Protein AF-A0AAD3ZEK3-F1 (afdb_monomer_lite)

Sequence (103 aa):
MAKKKRTRRKKLSKHVKNTAIALIFVLLGLVLLWPYLRSAFLGAFVPVGRGIPGVLDERASGEAIFSHGQTVLTAPAAGAIKFTVKNGDSVRVGDVIAEIGDR

Structure (mmCIF, N/CA/C/O backbo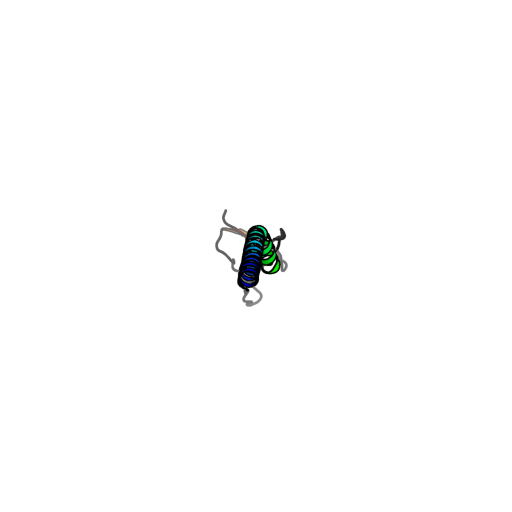ne):
data_AF-A0AAD3ZEK3-F1
#
_entry.id   AF-A0AAD3ZEK3-F1
#
loop_
_atom_site.group_PDB
_atom_site.id
_atom_site.type_symbol
_atom_site.label_atom_id
_atom_site.label_alt_id
_atom_site.label_comp_id
_atom_site.label_asym_id
_atom_site.label_entity_id
_atom_site.label_seq_id
_atom_site.pdbx_PDB_ins_code
_atom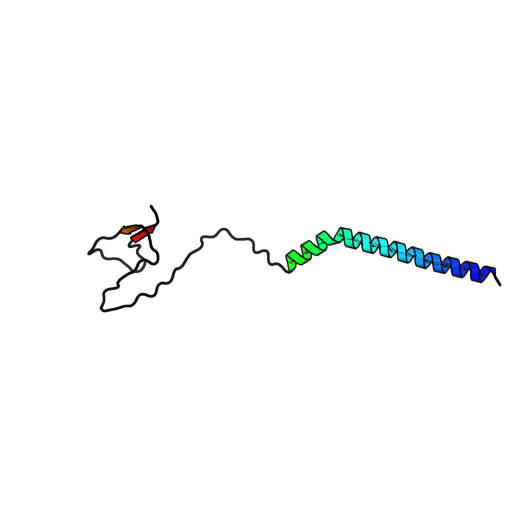_site.Cartn_x
_atom_site.Cartn_y
_atom_site.Cartn_z
_atom_site.occupancy
_atom_site.B_iso_or_equiv
_atom_site.auth_seq_id
_atom_site.auth_comp_id
_atom_site.auth_asym_id
_atom_site.auth_atom_id
_atom_site.pdbx_PDB_model_num
ATOM 1 N N . MET A 1 1 ? -46.794 0.548 57.257 1.00 53.12 1 MET A N 1
ATOM 2 C CA . MET A 1 1 ? -46.456 0.396 55.813 1.00 53.12 1 MET A CA 1
ATOM 3 C C . MET A 1 1 ? -45.211 1.167 55.318 1.00 53.12 1 MET A C 1
ATOM 5 O O . MET A 1 1 ? -44.705 0.840 54.247 1.00 53.12 1 MET A O 1
ATOM 9 N N . ALA A 1 2 ? -44.650 2.136 56.057 1.00 58.31 2 ALA A N 1
ATOM 10 C CA . ALA A 1 2 ? -43.561 3.001 55.562 1.00 58.31 2 ALA A CA 1
ATOM 11 C C . ALA A 1 2 ? -42.191 2.310 55.330 1.00 58.31 2 ALA A C 1
ATOM 13 O O . ALA A 1 2 ? -41.459 2.681 54.409 1.00 58.31 2 ALA A O 1
ATOM 14 N N . LYS A 1 3 ? -41.845 1.262 56.099 1.00 53.56 3 LYS A N 1
ATOM 15 C CA . LYS A 1 3 ? -40.558 0.539 55.961 1.00 53.56 3 LYS A CA 1
ATOM 16 C C . LYS A 1 3 ? -40.368 -0.101 54.573 1.00 53.56 3 LYS A C 1
ATOM 18 O O . LYS A 1 3 ? -39.269 -0.046 54.026 1.00 53.56 3 LYS A O 1
ATOM 23 N N . LYS A 1 4 ? -41.438 -0.633 53.964 1.00 55.03 4 LYS A N 1
ATOM 24 C CA . LYS A 1 4 ? -41.392 -1.359 52.674 1.00 55.03 4 LYS A CA 1
ATOM 25 C C . LYS A 1 4 ? -41.134 -0.436 51.468 1.00 55.03 4 LYS A C 1
ATOM 27 O O . LYS A 1 4 ? -40.495 -0.846 50.502 1.00 55.03 4 LYS A O 1
ATOM 32 N N . LYS A 1 5 ? -41.565 0.835 51.530 1.00 58.19 5 LYS A N 1
ATOM 33 C CA . LYS A 1 5 ? -41.257 1.848 50.495 1.00 58.19 5 LYS A CA 1
ATOM 34 C C . LYS A 1 5 ? -39.791 2.300 50.551 1.00 58.19 5 LYS A C 1
ATOM 36 O O . LYS A 1 5 ? -39.167 2.488 49.506 1.00 58.19 5 LYS A O 1
ATOM 41 N N . ARG A 1 6 ? -39.214 2.419 51.756 1.00 61.75 6 ARG A N 1
ATOM 42 C CA . ARG A 1 6 ? -37.813 2.838 51.963 1.00 61.75 6 ARG A CA 1
ATOM 43 C C . ARG A 1 6 ? -36.813 1.799 51.433 1.00 61.75 6 ARG A C 1
ATOM 45 O O . ARG A 1 6 ? -35.789 2.177 50.868 1.00 61.75 6 ARG A O 1
ATOM 52 N N . THR A 1 7 ? -37.123 0.505 51.550 1.00 61.38 7 THR A N 1
ATOM 53 C CA . THR A 1 7 ? -36.271 -0.579 51.026 1.00 61.38 7 THR A CA 1
ATOM 54 C C . THR A 1 7 ? -36.315 -0.685 49.499 1.00 61.38 7 THR A C 1
ATOM 56 O O . THR A 1 7 ? -35.263 -0.869 48.890 1.00 61.38 7 THR A O 1
ATOM 59 N N . ARG A 1 8 ? -37.478 -0.483 48.855 1.00 61.28 8 ARG A N 1
ATOM 60 C CA . ARG A 1 8 ? -37.590 -0.455 47.379 1.00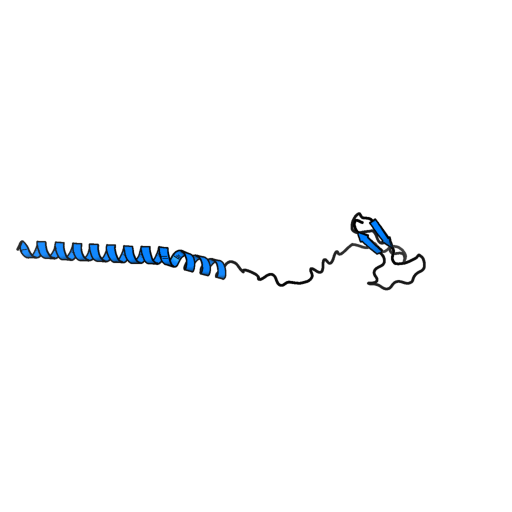 61.28 8 ARG A CA 1
ATOM 61 C C . ARG A 1 8 ? -36.799 0.691 46.741 1.00 61.28 8 ARG A C 1
ATOM 63 O O . ARG A 1 8 ? -36.078 0.437 45.783 1.00 61.28 8 ARG A O 1
ATOM 70 N N . ARG A 1 9 ? -36.855 1.914 47.292 1.00 63.03 9 ARG A N 1
ATOM 71 C CA . ARG A 1 9 ? -36.033 3.048 46.806 1.00 63.03 9 ARG A CA 1
ATOM 72 C C . ARG A 1 9 ? -34.528 2.777 46.926 1.00 63.03 9 ARG A C 1
ATOM 74 O O . ARG A 1 9 ? -33.788 3.075 45.996 1.00 63.03 9 ARG A O 1
ATOM 81 N N . LYS A 1 10 ? -34.083 2.168 48.034 1.00 63.47 10 LYS A N 1
ATOM 82 C CA . LYS A 1 10 ? -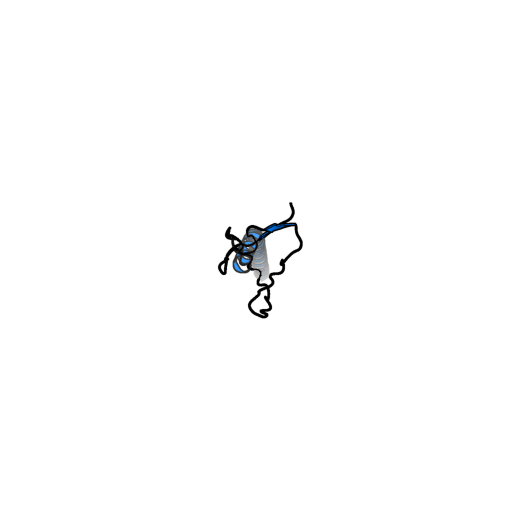32.678 1.751 48.210 1.00 63.47 10 LYS A CA 1
ATOM 83 C C . LYS A 1 10 ? -32.262 0.663 47.214 1.00 63.47 10 LYS A C 1
ATOM 85 O O . LYS A 1 10 ? -31.147 0.708 46.709 1.00 63.47 10 LYS A O 1
ATOM 90 N N . LYS A 1 11 ? -33.151 -0.290 46.904 1.00 63.88 11 LYS A N 1
ATOM 91 C CA . LYS A 1 11 ? -32.909 -1.318 45.877 1.00 63.88 11 LYS A CA 1
ATOM 92 C C . LYS A 1 11 ? -32.786 -0.697 44.482 1.00 63.88 11 LYS A C 1
ATOM 94 O O . LYS A 1 11 ? -31.852 -1.026 43.762 1.00 63.88 11 LYS A O 1
ATOM 99 N N . LEU A 1 12 ? -33.670 0.243 44.139 1.00 69.06 12 LEU A N 1
ATOM 100 C CA . LEU A 1 12 ? -33.641 0.936 42.848 1.00 69.06 12 LEU A CA 1
ATOM 101 C C . LEU A 1 12 ? -32.356 1.754 42.663 1.00 69.06 12 LEU A C 1
ATOM 103 O O . LEU A 1 12 ? -31.704 1.631 41.632 1.00 69.06 12 LEU A O 1
ATOM 107 N N . SER A 1 13 ? -31.939 2.534 43.669 1.00 70.06 13 SER A N 1
ATOM 108 C CA . SER A 1 13 ? -30.704 3.323 43.542 1.00 70.06 13 SER A CA 1
ATOM 109 C C . SER A 1 13 ? -29.445 2.452 43.507 1.00 70.06 13 SER A C 1
ATOM 111 O O . SER A 1 13 ? -28.456 2.842 42.893 1.00 70.06 13 SER A O 1
ATOM 113 N N . LYS A 1 14 ? -29.484 1.248 44.095 1.00 78.00 14 LYS A N 1
ATOM 114 C CA . LYS A 1 14 ? -28.403 0.261 43.969 1.00 78.00 14 LYS A CA 1
ATOM 115 C C . LYS A 1 14 ? -28.268 -0.253 42.532 1.00 78.00 14 LYS A C 1
ATOM 117 O O . LYS A 1 14 ? -27.150 -0.342 42.039 1.00 78.00 14 LYS A O 1
ATOM 122 N N . HIS A 1 15 ? -29.381 -0.531 41.849 1.00 79.12 15 HIS A N 1
ATOM 123 C CA . HIS A 1 15 ? -29.348 -0.925 40.436 1.00 79.12 15 HIS A CA 1
ATOM 124 C C . HIS A 1 15 ? -28.801 0.192 39.547 1.00 79.12 15 HIS A C 1
ATOM 126 O O . HIS A 1 15 ? -27.903 -0.076 38.759 1.00 79.12 15 HIS A O 1
ATOM 132 N N . VAL A 1 16 ? -29.251 1.437 39.752 1.00 85.50 16 VAL A N 1
ATOM 133 C CA . VAL A 1 16 ? -28.759 2.606 38.998 1.00 85.50 16 VAL A CA 1
ATOM 134 C C . VAL A 1 16 ? -27.250 2.811 39.183 1.00 85.50 16 VAL A C 1
ATOM 136 O O . VAL A 1 16 ? -26.532 3.061 38.216 1.00 85.50 16 VAL A O 1
ATOM 139 N N . LYS A 1 17 ? -26.743 2.660 40.413 1.00 83.44 17 LYS A N 1
ATOM 140 C CA . LYS A 1 17 ? -25.302 2.749 40.698 1.00 83.44 17 LYS A CA 1
ATOM 141 C C . LYS A 1 17 ? -24.509 1.637 40.014 1.00 83.44 17 LYS A C 1
ATOM 143 O O . LYS A 1 17 ? -23.477 1.920 39.421 1.00 83.44 17 LYS A O 1
ATOM 148 N N . ASN A 1 18 ? -24.998 0.399 40.044 1.00 87.62 18 ASN A N 1
ATOM 149 C CA . ASN A 1 18 ? -24.323 -0.714 39.377 1.00 87.62 18 ASN A CA 1
ATOM 150 C C . ASN A 1 18 ? -24.309 -0.556 37.852 1.00 87.62 18 ASN A C 1
ATOM 152 O O . ASN A 1 18 ? -23.284 -0.831 37.236 1.00 87.62 18 ASN A O 1
ATOM 156 N N . THR A 1 19 ? -25.398 -0.076 37.244 1.00 90.19 19 THR A N 1
ATOM 157 C CA . THR A 1 19 ? -25.417 0.225 35.805 1.00 90.19 19 THR A CA 1
ATOM 158 C C . THR A 1 19 ? -24.459 1.354 35.453 1.00 90.19 19 THR A C 1
ATOM 160 O O . THR A 1 19 ? -23.753 1.238 34.463 1.00 90.19 19 THR A O 1
ATOM 163 N N . ALA A 1 20 ? -24.368 2.404 36.276 1.00 89.62 20 ALA A N 1
ATOM 164 C CA . ALA A 1 20 ? -23.421 3.493 36.041 1.00 89.62 20 ALA A CA 1
ATOM 165 C C . ALA A 1 20 ? -21.965 3.006 36.115 1.00 89.62 20 ALA A C 1
ATOM 167 O O . ALA A 1 20 ? -21.166 3.328 35.243 1.00 89.62 20 ALA A O 1
ATOM 168 N N . ILE A 1 21 ? -21.638 2.175 37.109 1.00 92.31 21 ILE A N 1
ATOM 169 C CA . ILE A 1 21 ? -20.303 1.577 37.246 1.00 92.31 21 ILE A CA 1
ATOM 170 C C . ILE A 1 21 ? -19.988 0.679 36.045 1.00 92.31 21 ILE A C 1
ATOM 172 O O . ILE A 1 21 ? -18.915 0.803 35.462 1.00 92.31 21 ILE A O 1
ATOM 176 N N . ALA A 1 22 ? -20.924 -0.178 35.630 1.00 92.44 22 ALA A N 1
ATOM 177 C CA . ALA A 1 22 ? -20.743 -1.023 34.453 1.00 92.44 22 ALA A CA 1
ATOM 178 C C . ALA A 1 22 ? -20.499 -0.189 33.185 1.00 92.44 22 ALA A C 1
ATOM 180 O O . ALA A 1 22 ? -19.608 -0.502 32.403 1.00 92.44 22 ALA A O 1
ATOM 181 N N . LEU A 1 23 ? -21.237 0.909 33.016 1.00 94.69 23 LEU A N 1
ATOM 182 C CA . LEU A 1 23 ? -21.116 1.802 31.865 1.00 94.69 23 LEU A CA 1
ATOM 183 C C . LEU A 1 23 ? -19.758 2.520 31.842 1.00 94.69 23 LEU A C 1
ATOM 185 O O . LEU A 1 23 ? -19.157 2.655 30.780 1.00 94.69 23 LEU A O 1
ATOM 189 N N . ILE A 1 24 ? -19.227 2.890 33.012 1.00 93.81 24 ILE A N 1
ATOM 190 C CA . ILE A 1 24 ? -17.867 3.431 33.145 1.00 93.81 24 ILE A CA 1
ATOM 191 C C . ILE A 1 24 ? -16.825 2.393 32.724 1.00 93.81 24 ILE A C 1
ATOM 193 O O . ILE A 1 24 ? -15.939 2.722 31.944 1.00 93.81 24 ILE A O 1
ATOM 197 N N . PHE A 1 25 ? -16.932 1.144 33.185 1.00 94.25 25 PHE A N 1
ATOM 198 C CA . PHE A 1 25 ? -15.995 0.089 32.781 1.00 94.25 25 PHE A CA 1
ATOM 199 C C . PHE A 1 25 ? -16.059 -0.210 31.282 1.00 94.25 25 PHE A C 1
ATOM 201 O O . PHE A 1 25 ? -15.019 -0.413 30.660 1.00 94.25 25 PHE A O 1
ATOM 208 N N . VAL A 1 26 ? -17.256 -0.186 30.690 1.00 94.19 26 VAL A N 1
ATOM 209 C CA . VAL A 1 26 ? -17.430 -0.343 29.240 1.00 94.19 26 VAL A CA 1
ATOM 210 C C . VAL A 1 26 ? -16.773 0.811 28.487 1.00 94.19 26 VAL A C 1
ATOM 212 O O . VAL A 1 26 ? -16.016 0.559 27.556 1.00 94.19 26 VAL A O 1
ATOM 215 N N . LEU A 1 27 ? -17.000 2.060 28.904 1.00 93.69 27 LEU A N 1
ATOM 216 C CA . LEU A 1 27 ? -16.358 3.232 28.298 1.00 93.69 27 LEU A CA 1
ATOM 217 C C . LEU A 1 27 ? -14.835 3.183 28.434 1.00 93.69 27 LEU A C 1
ATOM 219 O O . LEU A 1 27 ? -14.126 3.447 27.467 1.00 93.69 27 LEU A O 1
ATOM 223 N N . LEU A 1 28 ? -14.332 2.810 29.610 1.00 94.56 28 LEU A N 1
ATOM 224 C CA . LEU A 1 28 ? -12.899 2.702 29.866 1.00 94.56 28 LEU A CA 1
ATOM 225 C C . LEU A 1 28 ? -12.265 1.614 28.991 1.00 94.56 28 LEU A C 1
ATOM 227 O O . LEU A 1 28 ? -11.220 1.841 28.385 1.00 94.56 28 LEU A O 1
ATOM 231 N N . GLY A 1 29 ? -12.930 0.461 28.879 1.00 93.38 29 GLY A N 1
ATOM 232 C CA . GLY A 1 29 ? -12.535 -0.609 27.972 1.00 93.38 29 GLY A CA 1
ATOM 233 C C . GLY A 1 29 ? -12.526 -0.135 26.524 1.00 93.38 29 GLY A C 1
ATOM 234 O O . GLY A 1 29 ? -11.540 -0.345 25.828 1.00 93.38 29 GLY A O 1
ATOM 235 N N . LEU A 1 30 ? -13.569 0.576 26.088 1.00 92.25 30 LEU A N 1
ATOM 236 C CA . LEU A 1 30 ? -13.664 1.102 24.728 1.00 92.25 30 LEU A CA 1
ATOM 237 C C . LEU A 1 30 ? -12.514 2.065 24.408 1.00 92.25 30 LEU A C 1
ATOM 239 O O . LEU A 1 30 ? -11.939 1.974 23.331 1.00 92.25 30 LEU A O 1
ATOM 243 N N . VAL A 1 31 ? -12.149 2.945 25.346 1.00 92.56 31 VAL A N 1
ATOM 244 C CA . VAL A 1 31 ? -11.025 3.883 25.192 1.00 92.56 31 VAL A CA 1
ATOM 245 C C . VAL A 1 31 ? -9.684 3.146 25.153 1.00 92.56 31 VAL A C 1
ATOM 247 O O . VAL A 1 31 ? -8.855 3.455 24.299 1.00 92.56 31 VAL A O 1
ATOM 250 N N . LEU A 1 32 ? -9.471 2.147 26.018 1.00 92.56 32 LEU A N 1
ATOM 251 C CA . LEU A 1 32 ? -8.238 1.346 26.017 1.00 92.56 32 LEU A CA 1
ATOM 252 C C . LEU A 1 32 ? -8.091 0.480 24.758 1.00 92.56 32 LEU A C 1
ATOM 254 O O . LEU A 1 32 ? -6.987 0.310 24.245 1.00 92.56 32 LEU A O 1
ATOM 258 N N . LEU A 1 33 ? -9.198 -0.082 24.270 1.00 91.25 33 LEU A N 1
ATOM 259 C CA . LEU A 1 33 ? -9.241 -0.940 23.084 1.00 91.25 33 LEU A CA 1
ATOM 260 C C . LEU A 1 33 ? -9.327 -0.137 21.780 1.00 91.25 33 LEU A C 1
ATOM 262 O O . LEU A 1 33 ? -9.075 -0.694 20.713 1.00 91.25 33 LEU A O 1
ATOM 266 N N . TRP A 1 34 ? -9.628 1.162 21.847 1.00 89.50 34 TRP A N 1
ATOM 267 C CA . TRP A 1 34 ? -9.727 2.046 20.687 1.00 89.50 34 TRP A CA 1
ATOM 268 C C . TRP A 1 34 ? -8.513 2.011 19.749 1.00 89.50 34 TRP A C 1
ATOM 270 O O . TRP A 1 34 ? -8.730 1.842 18.549 1.00 89.50 34 TRP A O 1
ATOM 280 N N . PRO A 1 35 ? -7.250 2.127 20.218 1.00 87.44 35 PRO A N 1
ATOM 281 C CA . PRO A 1 35 ? -6.094 2.054 19.325 1.00 87.44 35 PRO A CA 1
ATOM 282 C C . PRO A 1 35 ? -6.036 0.727 18.563 1.00 87.44 35 PRO A C 1
ATOM 284 O O . PRO A 1 35 ? -5.769 0.727 17.367 1.00 87.44 35 PRO A O 1
ATOM 287 N N . TYR A 1 36 ? -6.373 -0.389 19.212 1.00 87.25 36 TYR A N 1
ATOM 288 C CA . TYR A 1 36 ? -6.380 -1.708 18.580 1.00 87.25 36 TYR A CA 1
ATOM 289 C C . TYR A 1 36 ? -7.522 -1.866 17.575 1.00 87.25 36 TYR A C 1
ATOM 291 O O . TYR A 1 36 ? -7.284 -2.337 16.462 1.00 87.25 36 TYR A O 1
ATOM 299 N N . LEU A 1 37 ? -8.737 -1.420 17.922 1.00 84.69 37 LEU A N 1
ATOM 300 C CA . LEU A 1 37 ? -9.864 -1.392 16.983 1.00 84.69 37 LEU A CA 1
ATOM 301 C C . LEU A 1 37 ? -9.540 -0.526 15.762 1.00 84.69 37 LEU A C 1
ATOM 303 O O . LEU A 1 37 ? -9.794 -0.933 14.631 1.00 84.69 37 LEU A O 1
ATOM 307 N N . ARG A 1 38 ? -8.947 0.651 15.983 1.00 82.31 38 ARG A N 1
ATOM 308 C CA . ARG A 1 38 ? -8.561 1.579 14.920 1.00 82.31 38 ARG A CA 1
ATOM 309 C C . ARG A 1 38 ? -7.492 0.975 14.015 1.00 82.31 38 ARG A C 1
ATOM 311 O O . ARG A 1 38 ? -7.623 1.065 12.800 1.00 82.31 38 ARG A O 1
ATOM 318 N N . SER A 1 39 ? -6.465 0.346 14.579 1.00 76.69 39 SER A N 1
ATOM 319 C CA . SER A 1 39 ? -5.408 -0.308 13.802 1.00 76.69 39 SER A CA 1
ATOM 320 C C . SER A 1 39 ? -5.928 -1.497 12.996 1.00 76.69 39 SER A C 1
ATOM 322 O O . SER A 1 39 ? -5.575 -1.629 11.828 1.00 76.69 39 SER A O 1
ATOM 324 N N . ALA A 1 40 ? -6.800 -2.325 13.576 1.00 79.69 40 ALA A N 1
ATOM 325 C CA . ALA A 1 40 ? -7.424 -3.438 12.864 1.00 79.69 40 ALA A CA 1
ATOM 326 C C . ALA A 1 40 ? -8.340 -2.951 11.728 1.00 79.69 40 ALA A C 1
ATOM 328 O O . ALA A 1 40 ? -8.290 -3.487 10.624 1.00 79.69 40 ALA A O 1
ATOM 329 N N . PHE A 1 41 ? -9.127 -1.899 11.970 1.00 78.94 41 PHE A N 1
ATOM 330 C CA . PHE A 1 41 ? -9.984 -1.292 10.952 1.00 78.94 41 PHE A CA 1
ATOM 331 C C . PHE A 1 41 ? -9.160 -0.680 9.813 1.00 78.94 41 PHE A C 1
ATOM 333 O O . PHE A 1 41 ? -9.435 -0.928 8.642 1.00 78.94 41 PHE A O 1
ATOM 340 N N . LEU A 1 42 ? -8.100 0.061 10.138 1.00 73.00 42 LEU A N 1
ATOM 341 C CA . LEU A 1 42 ? -7.204 0.622 9.129 1.00 73.00 42 LEU A CA 1
ATOM 342 C C . LEU A 1 42 ? -6.499 -0.477 8.328 1.00 73.00 42 LEU A C 1
ATOM 344 O O . LEU A 1 42 ? -6.421 -0.360 7.115 1.00 73.00 42 LEU A O 1
ATOM 348 N N . GLY A 1 43 ? -6.049 -1.562 8.961 1.00 68.44 43 GLY A N 1
ATOM 349 C CA . GLY A 1 43 ? -5.411 -2.677 8.254 1.00 68.44 43 GLY A CA 1
ATOM 350 C C . GLY A 1 43 ? -6.362 -3.495 7.372 1.00 68.44 43 GLY A C 1
ATOM 351 O O . GLY A 1 43 ? -5.926 -4.046 6.366 1.00 68.44 43 GLY A O 1
ATOM 352 N N . ALA A 1 44 ? -7.649 -3.572 7.725 1.00 70.81 44 ALA A N 1
ATOM 353 C CA . ALA A 1 44 ? -8.651 -4.290 6.937 1.00 70.81 44 ALA A CA 1
ATOM 354 C C . ALA A 1 44 ? -9.137 -3.492 5.714 1.00 70.81 44 ALA A C 1
ATOM 356 O O . ALA A 1 44 ? -9.417 -4.085 4.675 1.00 70.81 44 ALA A O 1
ATOM 357 N N . PHE A 1 45 ? -9.247 -2.163 5.833 1.00 63.66 45 PHE A N 1
ATOM 358 C CA . PHE A 1 45 ? -9.803 -1.301 4.780 1.00 63.66 45 PHE A CA 1
ATOM 359 C C . PHE A 1 45 ? -8.755 -0.545 3.967 1.00 63.66 45 PHE A C 1
ATOM 361 O O . PHE A 1 45 ? -9.032 -0.164 2.831 1.00 63.66 45 PHE A O 1
ATOM 368 N N . VAL A 1 46 ? -7.560 -0.323 4.514 1.00 62.16 46 VAL A N 1
ATOM 369 C CA . VAL A 1 46 ? -6.439 0.246 3.769 1.00 62.16 46 VAL A CA 1
ATOM 370 C C . VAL A 1 46 ? -5.557 -0.921 3.341 1.00 62.16 46 VAL A C 1
ATOM 372 O O . VAL A 1 46 ? -4.841 -1.468 4.183 1.00 62.16 46 VAL A O 1
ATOM 375 N N . PRO A 1 47 ? -5.586 -1.337 2.061 1.00 58.12 47 PRO A N 1
ATOM 376 C CA . PRO A 1 47 ? -4.636 -2.313 1.563 1.00 58.12 47 PRO A CA 1
ATOM 377 C C . PRO A 1 47 ? -3.247 -1.678 1.624 1.00 58.12 47 PRO A C 1
ATOM 379 O O . PRO A 1 47 ? -2.835 -0.935 0.734 1.00 58.12 47 PRO A O 1
ATOM 382 N N . VAL A 1 48 ? -2.520 -1.945 2.708 1.00 60.41 48 VAL A N 1
ATOM 383 C CA . VAL A 1 48 ? -1.105 -1.602 2.817 1.00 60.41 48 VAL A CA 1
ATOM 384 C C . VAL A 1 48 ? -0.359 -2.588 1.927 1.00 60.41 48 VAL A C 1
ATOM 386 O O . VAL A 1 48 ? 0.107 -3.639 2.370 1.00 60.41 48 VAL A O 1
ATOM 389 N N . GLY A 1 49 ? -0.313 -2.279 0.633 1.00 58.22 49 GLY A N 1
ATOM 390 C CA . GLY A 1 49 ? 0.544 -2.975 -0.310 1.00 58.22 49 GLY A CA 1
ATOM 391 C C . GLY A 1 49 ? 1.983 -2.830 0.166 1.00 58.22 49 GLY A C 1
ATOM 392 O O . GLY A 1 49 ? 2.505 -1.721 0.261 1.00 58.22 49 GLY A O 1
ATOM 393 N N . ARG A 1 50 ? 2.630 -3.946 0.510 1.00 56.78 50 ARG A N 1
ATOM 394 C CA . ARG A 1 50 ? 4.079 -3.944 0.706 1.00 56.78 50 ARG A CA 1
ATOM 395 C C . ARG A 1 50 ? 4.695 -3.691 -0.663 1.00 56.78 50 ARG A C 1
ATOM 397 O O . ARG A 1 50 ? 4.531 -4.518 -1.554 1.00 56.78 50 ARG A O 1
ATOM 404 N N . GLY A 1 51 ? 5.351 -2.544 -0.831 1.00 55.03 51 GLY A N 1
ATOM 405 C CA . GLY A 1 51 ? 6.135 -2.266 -2.029 1.00 55.03 51 GLY A CA 1
ATOM 406 C C . GLY A 1 51 ? 7.173 -3.370 -2.192 1.00 55.03 51 GLY A C 1
ATOM 407 O O . GLY A 1 51 ? 8.020 -3.558 -1.320 1.00 55.03 51 GLY A O 1
ATOM 408 N N . ILE A 1 52 ? 7.050 -4.152 -3.259 1.00 59.06 52 ILE A N 1
ATOM 409 C CA . ILE A 1 52 ? 8.041 -5.164 -3.609 1.00 59.06 52 ILE A CA 1
ATOM 410 C C . ILE A 1 52 ? 9.183 -4.403 -4.287 1.00 59.06 52 ILE A C 1
ATOM 412 O O . ILE A 1 52 ? 8.907 -3.659 -5.230 1.00 59.06 52 ILE A O 1
ATOM 416 N N . PRO A 1 53 ? 10.440 -4.536 -3.832 1.00 47.84 53 PRO A N 1
ATOM 417 C CA . PRO A 1 53 ? 11.565 -3.989 -4.573 1.00 47.84 53 PRO A CA 1
ATOM 418 C C . PRO A 1 53 ? 11.613 -4.689 -5.933 1.00 47.84 53 PRO A C 1
ATOM 420 O O . PRO A 1 53 ? 11.820 -5.898 -6.020 1.00 47.84 53 PRO A O 1
ATOM 423 N N . GLY A 1 54 ? 11.356 -3.926 -6.986 1.00 62.56 54 GLY A N 1
ATOM 424 C CA . GLY A 1 54 ? 11.329 -4.390 -8.362 1.00 62.56 54 GLY A CA 1
ATOM 425 C C . GLY A 1 54 ? 11.862 -3.296 -9.272 1.00 62.56 54 GLY A C 1
ATOM 426 O O . GLY A 1 54 ? 11.844 -2.117 -8.920 1.00 62.56 54 GLY A O 1
ATOM 427 N N . VAL A 1 55 ? 12.374 -3.696 -10.428 1.00 52.06 55 VAL A N 1
ATOM 428 C CA . VAL A 1 55 ? 12.808 -2.753 -11.455 1.00 52.06 55 VAL A CA 1
ATOM 429 C C . VAL A 1 55 ? 11.550 -2.195 -12.120 1.00 52.06 55 VAL A C 1
ATOM 431 O O . VAL A 1 55 ? 10.708 -2.955 -12.598 1.00 52.06 55 VAL A O 1
ATOM 434 N N . LEU A 1 56 ? 11.390 -0.873 -12.085 1.00 53.34 56 LEU A N 1
ATOM 435 C CA . LEU A 1 56 ? 10.371 -0.174 -12.860 1.00 53.34 56 LEU A CA 1
ATOM 436 C C . LEU A 1 56 ? 10.804 -0.218 -14.329 1.00 53.34 56 LEU A C 1
ATOM 438 O O . LEU A 1 56 ? 11.676 0.541 -14.740 1.00 53.34 56 LEU A O 1
ATOM 442 N N . ASP A 1 57 ? 10.216 -1.127 -15.106 1.00 51.16 57 ASP A N 1
ATOM 443 C CA . ASP A 1 57 ? 10.329 -1.106 -16.566 1.00 51.16 57 ASP A CA 1
ATOM 444 C C . ASP A 1 57 ? 9.504 0.079 -17.093 1.00 51.16 57 ASP A C 1
ATOM 446 O O . ASP A 1 57 ? 8.317 -0.045 -17.413 1.00 51.16 57 ASP A O 1
ATOM 450 N N . GLU A 1 58 ? 10.121 1.258 -17.160 1.00 50.69 58 GLU A N 1
ATOM 451 C CA . GLU A 1 58 ? 9.556 2.411 -17.858 1.00 50.69 58 GLU A CA 1
ATOM 452 C C . GLU A 1 58 ? 9.556 2.136 -19.367 1.00 50.69 58 GLU A C 1
ATOM 454 O O . GLU A 1 58 ? 10.509 2.410 -20.094 1.00 50.69 58 GLU A O 1
ATOM 459 N N . ARG A 1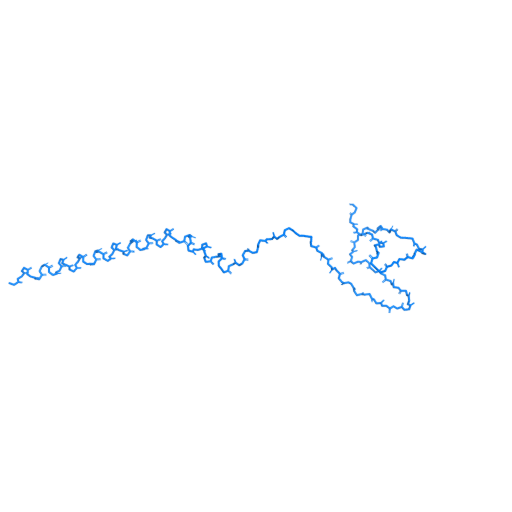 59 ? 8.463 1.552 -19.863 1.00 51.41 59 ARG A N 1
ATOM 460 C CA . ARG A 1 59 ? 8.227 1.413 -21.302 1.00 51.41 59 ARG A CA 1
ATOM 461 C C . ARG A 1 59 ? 7.612 2.699 -21.838 1.00 51.41 59 ARG A C 1
ATOM 463 O O . ARG A 1 59 ? 6.397 2.871 -21.812 1.00 51.41 59 ARG A O 1
ATOM 470 N N . ALA A 1 60 ? 8.452 3.590 -22.352 1.00 53.97 60 ALA A N 1
ATOM 471 C CA . ALA A 1 60 ? 7.998 4.703 -23.173 1.00 53.97 60 ALA A CA 1
ATOM 472 C C . ALA A 1 60 ? 7.666 4.191 -24.587 1.00 53.97 60 ALA A C 1
ATOM 474 O O . ALA A 1 60 ? 8.548 3.766 -25.332 1.00 53.97 60 ALA A O 1
ATOM 475 N N . SER A 1 61 ? 6.386 4.207 -24.962 1.00 55.81 61 SER A N 1
ATOM 476 C CA . SER A 1 61 ? 5.947 3.952 -26.337 1.00 55.81 61 SER A CA 1
ATOM 477 C C . SER A 1 61 ? 5.935 5.264 -27.123 1.00 55.81 61 SER A C 1
ATOM 479 O O . SER A 1 61 ? 5.125 6.142 -26.831 1.00 55.81 61 SER A O 1
ATOM 481 N N . GLY A 1 62 ? 6.826 5.397 -28.107 1.00 54.34 62 GLY A N 1
ATOM 482 C CA . GLY A 1 62 ? 6.822 6.490 -29.082 1.00 54.34 62 GLY A CA 1
ATOM 483 C C . GLY A 1 62 ? 6.162 6.067 -30.396 1.00 54.34 62 GLY A C 1
ATOM 484 O O . GLY A 1 62 ? 6.311 4.925 -30.830 1.00 54.34 62 GLY A O 1
ATOM 485 N N . GLU A 1 63 ? 5.434 6.983 -31.031 1.00 49.59 63 GLU A N 1
ATOM 486 C CA . GLU A 1 63 ? 4.830 6.772 -32.347 1.00 49.59 63 GLU A CA 1
ATOM 487 C C . GLU A 1 63 ? 5.880 7.038 -33.437 1.00 49.59 63 GLU A C 1
ATOM 489 O O . GLU A 1 63 ? 6.381 8.153 -33.579 1.00 49.59 63 GLU A O 1
ATOM 494 N N . ALA A 1 64 ? 6.260 6.000 -34.185 1.00 50.47 64 ALA A N 1
ATOM 495 C CA . ALA A 1 64 ? 7.181 6.116 -35.311 1.00 50.47 64 ALA A CA 1
ATOM 496 C C . ALA A 1 64 ? 6.382 6.171 -36.619 1.00 50.47 64 ALA A C 1
ATOM 498 O O . ALA A 1 64 ? 5.724 5.200 -36.996 1.00 50.47 64 ALA A O 1
ATOM 499 N N . ILE A 1 65 ? 6.442 7.303 -37.323 1.00 48.25 65 ILE A N 1
ATOM 500 C CA . ILE A 1 65 ? 5.805 7.456 -38.634 1.00 48.25 65 ILE A CA 1
ATOM 501 C C . ILE A 1 65 ? 6.704 6.799 -39.686 1.00 48.25 65 ILE A C 1
ATOM 503 O O . ILE A 1 65 ? 7.827 7.236 -39.935 1.00 48.25 65 ILE A O 1
ATOM 507 N N . PHE A 1 66 ? 6.204 5.730 -40.303 1.00 40.91 66 PHE A N 1
ATOM 508 C CA . PHE A 1 66 ? 6.911 4.966 -41.327 1.00 40.91 66 PHE A CA 1
ATOM 509 C C . PHE A 1 66 ? 6.758 5.644 -42.700 1.00 40.91 66 PHE A C 1
ATOM 511 O O . PHE A 1 66 ? 5.653 5.701 -43.238 1.00 40.91 66 PHE A O 1
ATOM 518 N N . SER A 1 67 ? 7.851 6.143 -43.291 1.00 36.22 67 SER A N 1
ATOM 519 C CA . SER A 1 67 ? 7.856 6.687 -44.659 1.00 36.22 67 SER A CA 1
ATOM 520 C C . SER A 1 67 ? 9.037 6.125 -45.461 1.00 36.22 67 SER A C 1
ATOM 522 O O . SER A 1 67 ? 10.194 6.382 -45.156 1.00 36.22 67 SER A O 1
ATOM 524 N N . HIS A 1 68 ? 8.733 5.342 -46.502 1.00 41.53 68 HIS A N 1
ATOM 525 C CA . HIS A 1 68 ? 9.654 4.945 -47.584 1.00 41.53 68 HIS A CA 1
ATOM 526 C C . HIS A 1 68 ? 10.932 4.170 -47.196 1.00 41.53 68 HIS A C 1
ATOM 528 O O . HIS A 1 68 ? 12.004 4.400 -47.751 1.00 41.53 68 HIS A O 1
ATOM 534 N N . GLY A 1 69 ? 10.820 3.192 -46.290 1.00 52.84 69 GLY A N 1
ATOM 535 C CA . GLY A 1 69 ? 11.918 2.262 -45.964 1.00 52.84 69 GLY A CA 1
ATOM 536 C C . GLY A 1 69 ? 13.058 2.884 -45.152 1.00 52.84 69 GLY A C 1
ATOM 537 O O . GLY A 1 69 ? 14.045 2.210 -44.866 1.00 52.84 69 GLY A O 1
ATOM 538 N N . GLN A 1 70 ? 12.910 4.147 -44.755 1.00 52.81 70 GLN A N 1
ATOM 539 C CA . GLN A 1 70 ? 13.797 4.845 -43.841 1.00 52.81 70 GLN A CA 1
ATOM 540 C C . GLN A 1 70 ? 12.983 5.253 -42.613 1.00 52.81 70 GLN A C 1
ATOM 542 O O . GLN A 1 70 ? 11.994 5.975 -42.712 1.00 52.81 70 GLN A O 1
ATOM 547 N N . THR A 1 71 ? 13.389 4.767 -41.444 1.00 61.88 71 THR A N 1
ATOM 548 C CA . THR A 1 71 ? 12.771 5.145 -40.172 1.00 61.88 71 THR A CA 1
ATOM 549 C C . THR A 1 71 ? 13.612 6.241 -39.543 1.00 61.88 71 THR A C 1
ATOM 551 O O . THR A 1 71 ? 14.750 6.001 -39.141 1.00 61.88 71 THR A O 1
ATOM 554 N N . VAL A 1 72 ? 13.058 7.449 -39.457 1.00 70.56 72 VAL A N 1
ATOM 555 C CA . VAL A 1 72 ? 13.686 8.551 -38.724 1.00 70.56 72 VAL A CA 1
ATOM 556 C C . VAL A 1 72 ? 13.299 8.415 -37.257 1.00 70.56 72 VAL A C 1
ATOM 558 O O . VAL A 1 72 ? 12.126 8.511 -36.907 1.00 70.56 72 VAL A O 1
ATOM 561 N N . LEU A 1 73 ? 14.287 8.157 -36.403 1.00 71.94 73 LEU A N 1
ATOM 562 C CA . LEU A 1 73 ? 14.096 8.052 -34.960 1.00 71.94 73 LEU A CA 1
ATOM 563 C C . LEU A 1 73 ? 14.381 9.408 -34.318 1.00 71.94 73 LEU A C 1
ATOM 565 O O . LEU A 1 73 ? 15.452 9.985 -34.504 1.00 71.94 73 LEU A O 1
ATOM 569 N N . THR A 1 74 ? 13.411 9.922 -33.569 1.00 76.12 74 THR A N 1
ATOM 570 C CA . THR A 1 74 ? 13.547 11.166 -32.809 1.00 76.12 74 THR A CA 1
ATOM 571 C C . THR A 1 74 ? 13.770 10.840 -31.338 1.00 76.12 74 THR A C 1
ATOM 573 O O . THR A 1 74 ? 13.141 9.935 -30.793 1.00 76.12 74 THR A O 1
ATOM 576 N N . ALA A 1 75 ? 14.681 11.571 -30.696 1.00 76.75 75 ALA A N 1
ATOM 577 C CA . ALA A 1 75 ? 14.944 11.426 -29.271 1.00 76.75 75 ALA A CA 1
ATOM 578 C C . ALA A 1 75 ? 13.671 11.737 -28.452 1.00 76.75 75 ALA A C 1
ATOM 580 O O . ALA A 1 75 ? 13.047 12.773 -28.689 1.00 76.75 75 ALA A O 1
ATOM 581 N N . PRO A 1 76 ? 13.290 10.885 -27.482 1.00 76.31 76 PRO A N 1
ATOM 582 C CA . PRO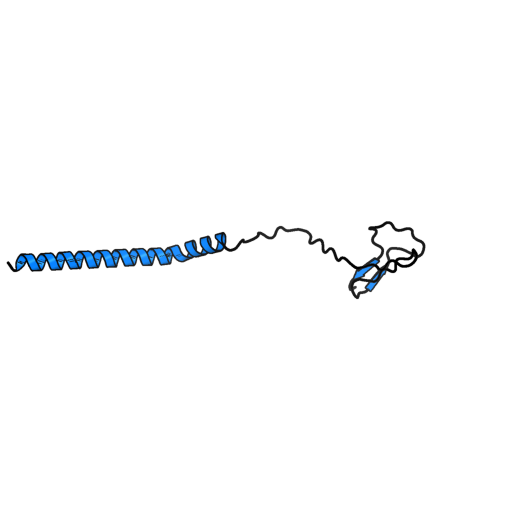 A 1 76 ? 12.095 11.095 -26.661 1.00 76.31 76 PRO A CA 1
ATOM 583 C C . PRO A 1 76 ? 12.253 12.225 -25.630 1.00 76.31 76 PRO A C 1
ATOM 585 O O . PRO A 1 76 ? 11.256 12.715 -25.107 1.00 76.31 76 PRO A O 1
ATOM 588 N N . ALA A 1 77 ? 13.486 12.645 -25.334 1.00 74.75 77 ALA A N 1
ATOM 589 C CA . ALA A 1 77 ? 13.801 13.712 -24.391 1.00 74.75 77 ALA A CA 1
ATOM 590 C C . ALA A 1 77 ? 15.012 14.529 -24.866 1.00 74.75 77 ALA A C 1
ATOM 592 O O . ALA A 1 77 ? 15.842 14.044 -25.640 1.00 74.75 77 ALA A O 1
ATOM 593 N N . ALA A 1 78 ? 15.111 15.772 -24.392 1.00 73.88 78 ALA A N 1
ATOM 594 C CA . ALA A 1 78 ? 16.288 16.610 -24.598 1.00 73.88 78 ALA A CA 1
ATOM 595 C C . ALA A 1 78 ? 17.439 16.140 -23.691 1.00 73.88 78 ALA A C 1
ATOM 597 O O . ALA A 1 78 ? 17.210 15.818 -22.529 1.00 73.88 78 ALA A O 1
ATOM 598 N N . GLY A 1 79 ? 18.664 16.109 -24.218 1.00 76.69 79 GLY A N 1
ATOM 599 C CA . GLY A 1 79 ? 19.856 15.682 -23.482 1.00 76.69 79 GLY A CA 1
ATOM 600 C C . GLY A 1 79 ? 21.075 15.541 -24.393 1.00 76.69 79 GLY A C 1
ATOM 601 O O . GLY A 1 79 ? 20.979 15.725 -25.612 1.00 76.69 79 GLY A O 1
ATOM 602 N N . ALA A 1 80 ? 22.233 15.215 -23.818 1.00 79.62 80 ALA A N 1
ATOM 603 C CA . ALA A 1 80 ? 23.422 14.902 -24.600 1.00 79.62 80 ALA A CA 1
ATOM 604 C C . ALA A 1 80 ? 23.281 13.504 -25.222 1.00 79.62 80 ALA A C 1
ATOM 606 O O . ALA A 1 80 ? 22.956 12.537 -24.535 1.00 79.62 80 ALA A O 1
ATOM 607 N N . ILE A 1 81 ? 23.528 13.403 -26.532 1.00 82.81 81 ILE A N 1
ATOM 608 C CA . ILE A 1 81 ? 23.381 12.152 -27.285 1.00 82.81 81 ILE A CA 1
ATOM 609 C C . ILE A 1 81 ? 24.754 11.524 -27.499 1.00 82.81 81 ILE A C 1
ATOM 611 O O . ILE A 1 81 ? 25.660 12.157 -28.053 1.00 82.81 81 ILE A O 1
ATOM 615 N N . LYS A 1 82 ? 24.890 10.255 -27.118 1.00 84.69 82 LYS A N 1
ATOM 616 C CA . LYS A 1 82 ? 26.050 9.424 -27.434 1.00 84.69 82 LYS A CA 1
ATOM 617 C C . LYS A 1 82 ? 25.625 8.298 -28.371 1.00 84.69 82 LYS A C 1
ATOM 619 O O . LYS A 1 82 ? 24.866 7.416 -27.985 1.00 84.69 82 LYS A O 1
ATOM 624 N N . PHE A 1 83 ? 26.121 8.332 -29.605 1.00 85.81 83 PHE A N 1
ATOM 625 C CA . PHE A 1 83 ? 25.839 7.300 -30.602 1.00 85.81 83 PHE A CA 1
ATOM 626 C C . PHE A 1 83 ? 26.752 6.088 -30.405 1.00 85.81 83 PHE A C 1
ATOM 628 O O . PHE A 1 83 ? 27.974 6.233 -30.323 1.00 85.81 83 PHE A O 1
ATOM 635 N N . THR A 1 84 ? 26.150 4.901 -30.364 1.00 83.62 84 THR A N 1
ATOM 636 C CA . THR A 1 84 ? 26.862 3.616 -30.229 1.00 83.62 84 THR A CA 1
ATOM 637 C C . THR A 1 84 ? 27.064 2.935 -31.586 1.00 83.62 84 THR A C 1
ATOM 639 O O . THR A 1 84 ? 27.923 2.069 -31.726 1.00 83.62 84 THR A O 1
ATOM 642 N N . VAL A 1 85 ? 26.321 3.371 -32.606 1.00 85.12 85 VAL A N 1
ATOM 643 C CA . VAL A 1 85 ? 26.367 2.851 -33.979 1.00 85.12 85 VAL A CA 1
ATOM 644 C C . VAL A 1 85 ? 26.872 3.910 -34.956 1.00 85.12 85 VAL A C 1
ATOM 646 O O . VAL A 1 85 ? 26.722 5.115 -34.722 1.00 85.12 85 VAL A O 1
ATOM 649 N N . LYS A 1 86 ? 27.478 3.473 -36.061 1.00 83.69 86 LYS A N 1
ATOM 650 C CA . LYS A 1 86 ? 27.950 4.343 -37.143 1.00 83.69 86 LYS A CA 1
ATOM 651 C C . LYS A 1 86 ? 27.035 4.241 -38.359 1.00 83.69 86 LYS A C 1
ATOM 653 O O . LYS A 1 86 ? 26.261 3.303 -38.523 1.00 83.69 86 LYS A O 1
ATOM 658 N N . ASN A 1 87 ? 27.135 5.235 -39.237 1.00 80.44 87 ASN A N 1
ATOM 659 C CA . ASN A 1 87 ? 26.399 5.222 -40.494 1.00 80.44 87 ASN A CA 1
ATOM 660 C C . ASN A 1 87 ? 26.847 4.029 -41.360 1.00 80.44 87 ASN A C 1
ATOM 662 O O . ASN A 1 87 ? 28.037 3.902 -41.649 1.00 80.44 87 ASN A O 1
ATOM 666 N N . GLY A 1 88 ? 25.895 3.187 -41.765 1.00 80.25 88 GLY A N 1
ATOM 667 C CA . GLY A 1 88 ? 26.135 1.960 -42.532 1.00 80.25 88 GLY A CA 1
ATOM 668 C C . GLY A 1 88 ? 26.115 0.666 -41.711 1.00 80.25 88 GLY A C 1
ATOM 669 O O . GLY A 1 88 ? 26.152 -0.410 -42.306 1.00 80.25 88 GLY A O 1
ATOM 670 N N . ASP A 1 89 ? 26.011 0.744 -40.382 1.00 80.81 89 ASP A N 1
ATOM 671 C CA . ASP A 1 89 ? 25.905 -0.444 -39.532 1.00 80.81 89 ASP A CA 1
ATOM 672 C C . ASP A 1 89 ? 24.505 -1.076 -39.626 1.00 80.81 89 ASP A C 1
ATOM 674 O O . ASP A 1 89 ? 23.478 -0.393 -39.604 1.00 80.81 89 ASP A O 1
ATOM 678 N N . SER A 1 90 ? 24.455 -2.408 -39.711 1.00 80.25 90 SER A N 1
ATOM 679 C CA . SER A 1 90 ? 23.201 -3.165 -39.689 1.00 80.25 90 SER A CA 1
ATOM 680 C C . SER A 1 90 ? 22.746 -3.378 -38.247 1.00 80.25 90 SER A C 1
ATOM 682 O O . SER A 1 90 ? 23.408 -4.086 -37.492 1.00 80.25 90 SER A O 1
ATOM 684 N N . VAL A 1 91 ? 21.582 -2.838 -37.894 1.00 80.06 91 VAL A N 1
ATOM 685 C CA . VAL A 1 91 ? 20.972 -2.965 -36.560 1.00 80.06 91 VAL A CA 1
ATOM 686 C C . VAL A 1 91 ? 19.708 -3.820 -36.615 1.00 80.06 91 VAL A C 1
ATOM 688 O O . VAL A 1 91 ? 18.972 -3.796 -37.607 1.00 80.06 91 VAL A O 1
ATOM 691 N N . ARG A 1 92 ? 19.452 -4.610 -35.570 1.00 80.31 92 ARG A N 1
ATOM 692 C CA . ARG A 1 92 ? 18.219 -5.396 -35.425 1.00 80.31 92 ARG A CA 1
ATOM 693 C C . ARG A 1 92 ? 17.194 -4.635 -34.592 1.00 80.31 92 ARG A C 1
ATOM 695 O O . ARG A 1 92 ? 17.522 -3.759 -33.796 1.00 80.31 92 ARG A O 1
ATOM 702 N N . VAL A 1 93 ? 15.922 -4.989 -34.767 1.00 79.06 93 VAL A N 1
ATOM 703 C CA . VAL A 1 93 ? 14.840 -4.446 -33.938 1.00 79.06 93 VAL A CA 1
ATOM 704 C C . VAL A 1 93 ? 15.096 -4.835 -32.481 1.00 79.06 93 VAL A C 1
ATOM 706 O O . VAL A 1 93 ? 15.146 -6.022 -32.164 1.00 79.06 93 VAL A O 1
ATOM 709 N N . GLY A 1 94 ? 15.251 -3.828 -31.619 1.00 78.69 94 GLY A N 1
ATOM 710 C CA . GLY A 1 94 ? 15.573 -3.993 -30.198 1.00 78.69 94 GLY A CA 1
ATOM 711 C C . GLY A 1 94 ? 17.009 -3.621 -29.818 1.00 78.69 94 GLY A C 1
ATOM 712 O O . GLY A 1 94 ? 17.295 -3.541 -28.626 1.00 78.69 94 GLY A O 1
ATOM 713 N N . ASP A 1 95 ? 17.889 -3.350 -30.786 1.00 81.75 95 ASP A N 1
ATOM 714 C CA . ASP A 1 95 ? 19.257 -2.912 -30.498 1.00 81.75 95 ASP A CA 1
ATOM 715 C C . ASP A 1 95 ? 19.298 -1.455 -30.005 1.00 81.75 95 ASP A C 1
ATOM 717 O O . ASP A 1 95 ? 18.564 -0.581 -30.476 1.00 81.75 95 ASP A O 1
ATOM 721 N N . VAL A 1 96 ? 20.206 -1.182 -29.066 1.00 82.56 96 VAL A N 1
ATOM 722 C CA . VAL A 1 96 ? 20.438 0.163 -28.527 1.00 82.56 96 VAL A CA 1
ATOM 723 C C . VAL A 1 96 ? 21.359 0.938 -29.470 1.00 82.56 96 VAL A C 1
ATOM 725 O O . VAL A 1 96 ? 22.541 0.627 -29.597 1.00 82.56 96 VAL A O 1
ATOM 728 N N . ILE A 1 97 ? 20.821 1.970 -30.121 1.00 86.00 97 ILE A N 1
ATOM 729 C CA . ILE A 1 97 ? 21.551 2.778 -31.117 1.00 86.00 97 ILE A CA 1
ATOM 730 C C . ILE A 1 97 ? 22.216 4.033 -30.532 1.00 86.00 97 ILE A C 1
ATOM 732 O O . ILE A 1 97 ? 23.220 4.517 -31.062 1.00 86.00 97 ILE A O 1
ATOM 736 N N . ALA A 1 98 ? 21.668 4.570 -29.444 1.00 83.50 98 ALA A N 1
ATOM 737 C CA . ALA A 1 98 ? 22.168 5.768 -28.790 1.00 83.50 98 ALA A CA 1
ATOM 738 C C . ALA A 1 98 ? 21.740 5.807 -27.320 1.00 83.50 98 ALA A C 1
ATOM 740 O O . ALA A 1 98 ? 20.664 5.329 -26.965 1.00 83.50 98 ALA A O 1
ATOM 741 N N . GLU A 1 99 ? 22.577 6.421 -26.493 1.00 83.06 99 GLU A N 1
ATOM 742 C CA . GLU A 1 99 ? 22.289 6.748 -25.099 1.00 83.06 99 GLU A CA 1
ATOM 743 C C . GLU A 1 99 ? 22.011 8.252 -24.990 1.00 83.06 99 GLU A C 1
ATOM 745 O O . GLU A 1 99 ? 22.706 9.065 -25.610 1.00 83.06 99 GLU A O 1
ATOM 750 N N . ILE A 1 100 ? 20.987 8.618 -24.217 1.00 81.50 100 ILE A N 1
ATOM 751 C CA . ILE A 1 100 ? 20.586 10.010 -23.979 1.00 81.50 100 ILE A CA 1
ATOM 752 C C . ILE A 1 100 ? 20.663 10.263 -22.476 1.00 81.50 100 ILE A C 1
ATOM 754 O O . ILE A 1 100 ? 20.024 9.553 -21.702 1.00 81.50 100 ILE A O 1
ATOM 758 N N . GLY A 1 101 ? 21.428 11.272 -22.068 1.00 77.38 101 GLY A N 1
ATOM 759 C CA . GLY A 1 101 ? 21.550 11.659 -20.664 1.00 77.38 101 GLY A CA 1
ATOM 760 C C . GLY A 1 101 ? 22.158 13.045 -20.487 1.00 77.38 101 GLY A C 1
ATOM 761 O O . GLY A 1 101 ? 22.717 13.618 -21.424 1.00 77.38 101 GLY A O 1
ATOM 762 N N . ASP A 1 102 ? 22.045 13.581 -19.276 1.00 64.06 102 ASP A N 1
ATOM 763 C CA . ASP A 1 102 ? 22.855 14.716 -18.843 1.00 64.06 102 ASP A CA 1
ATOM 764 C C . ASP A 1 102 ? 24.228 14.185 -18.427 1.00 64.06 102 ASP A C 1
ATOM 766 O O . ASP A 1 102 ? 24.329 13.145 -17.779 1.00 64.06 102 ASP A O 1
ATOM 770 N N . ARG A 1 103 ? 25.278 14.859 -18.894 1.00 53.97 103 ARG A N 1
ATOM 771 C CA . ARG A 1 103 ? 26.681 14.510 -18.632 1.00 53.97 103 ARG A CA 1
ATOM 772 C C . ARG A 1 103 ? 26.980 14.219 -17.164 1.00 53.97 103 ARG A C 1
ATOM 774 O O . ARG A 1 103 ? 26.536 15.023 -16.317 1.00 53.97 103 ARG A O 1
#

Secondary structure (DSSP, 8-state):
-HHHHHHHHHHHHHHHHHHHHHHHHHHHHHHHHHHHHHHHHHHHHS--------------------BTTB--PPPSS-SEEEE-S-TT----TT---EEEE--

pLDDT: mean 72.17, std 15.12, range [36.22, 94.69]

Foldseek 3Di:
DVVVVVVVVVVVVVVVVVVVVVVVVVVVCCVVCVVVVVVVVCCVPPVPPDDDPDDPPPDDDDDWDDDDPDTDDDDPDDADKDAPDDPPDDDDVPDDGIDGDHD

Radius of gyration: 38.64 Å; chains: 1; bounding box: 74×22×104 Å